Protein AF-A0AAW0JEK9-F1 (afdb_monomer)

Foldseek 3Di:
DDDLDPQNQAPDDPDDDAAWDAFPPPRDTDGPRDDDDPPGRHDPVVCVVVVVDDDDDSVCVVDPDDPDPDDPPPPDDDPPPDDD

Nearest PDB structures (foldseek):
  6zn5-assembly1_c  TM=8.923E-01  e=4.834E-09  Homo sapiens
  5lks-assembly1_Sa  TM=8.258E-01  e=1.440E-09  Homo sapiens
  8t4s-assembly1_a  TM=9.053E-01  e=1.742E-08  Homo sapiens
  9axv-assembly1_Ag  TM=9.003E-01  e=8.162E-07  Schizosaccharomyces pombe
  6zu5-assembly1_SAA  TM=8.514E-01  e=3.912E-06  Paranosema locustae

Solvent-accessible surface area (backbone atoms only — not comparable to full-atom values): 6042 Å² total; per-residue (Å²): 137,87,79,91,47,97,56,76,86,46,71,83,70,100,66,94,78,70,72,68,41,57,15,76,88,74,59,48,82,32,66,66,68,74,82,89,65,89,89,63,54,65,42,73,69,57,30,45,73,73,61,78,46,78,93,65,55,86,70,64,61,71,61,81,74,76,80,76,86,62,82,62,90,83,65,76,77,78,78,77,80,76,82,129

Organism: Myodes glareolus (NCBI:txid447135)

Radius of gyration: 17.04 Å; Cα contacts (8 Å, |Δi|>4): 46; chains: 1; bounding box: 47×42×35 Å

Structure (mmCIF, N/CA/C/O backbone):
data_AF-A0AAW0JEK9-F1
#
_entry.id   AF-A0AAW0JEK9-F1
#
loop_
_atom_site.group_PDB
_atom_site.id
_atom_site.type_symbol
_atom_site.label_atom_id
_atom_site.label_alt_id
_atom_site.label_comp_id
_atom_site.label_asym_id
_atom_site.label_entity_id
_atom_site.label_seq_id
_atom_site.pdbx_PDB_ins_code
_atom_site.Cartn_x
_atom_site.Cartn_y
_atom_site.Cartn_z
_atom_site.occupancy
_atom_site.B_iso_or_equiv
_atom_site.auth_seq_id
_atom_site.auth_comp_id
_atom_site.auth_asym_id
_atom_site.auth_atom_id
_atom_site.pdbx_PDB_model_num
ATOM 1 N N . MET A 1 1 ? -6.943 -2.940 20.965 1.00 73.44 1 MET A N 1
ATOM 2 C CA . MET A 1 1 ? -6.396 -3.133 19.596 1.00 73.44 1 MET A CA 1
ATOM 3 C C . MET A 1 1 ? -6.584 -1.875 18.757 1.00 73.44 1 MET A C 1
ATOM 5 O O . MET A 1 1 ? -7.708 -1.404 18.629 1.00 73.44 1 MET A O 1
ATOM 9 N N . THR A 1 2 ? -5.517 -1.301 18.192 1.00 88.12 2 THR A N 1
ATOM 10 C CA . THR A 1 2 ? -5.605 -0.029 17.449 1.00 88.12 2 THR A CA 1
ATOM 11 C C . THR A 1 2 ? -5.859 -0.250 15.953 1.00 88.12 2 THR A C 1
ATOM 13 O O . THR A 1 2 ? -5.187 -1.028 15.275 1.00 88.12 2 THR A O 1
ATOM 16 N N . LYS A 1 3 ? -6.846 0.457 15.388 1.00 88.69 3 LYS A N 1
ATOM 17 C CA . LYS A 1 3 ? -7.187 0.370 13.960 1.00 88.69 3 LYS A CA 1
ATOM 18 C C . LYS A 1 3 ? -6.421 1.416 13.147 1.00 88.69 3 LYS A C 1
ATOM 20 O O . LYS A 1 3 ? -6.756 2.596 13.152 1.00 88.69 3 LYS A O 1
ATOM 25 N N . LYS A 1 4 ? -5.431 0.977 12.359 1.00 89.88 4 LYS A N 1
ATOM 26 C CA . LYS A 1 4 ? -4.551 1.874 11.577 1.00 89.88 4 LYS A CA 1
ATOM 27 C C . LYS A 1 4 ? -5.261 2.667 10.466 1.00 89.88 4 LYS A C 1
ATOM 29 O O . LYS A 1 4 ? -4.843 3.779 10.151 1.00 89.88 4 LYS A O 1
ATOM 34 N N . ARG A 1 5 ? -6.285 2.104 9.807 1.00 88.56 5 ARG A N 1
ATOM 35 C CA . ARG A 1 5 ? -7.022 2.762 8.703 1.00 88.56 5 ARG A CA 1
ATOM 36 C C . ARG A 1 5 ? -8.519 2.490 8.799 1.00 88.56 5 ARG A C 1
ATOM 38 O O . ARG A 1 5 ? -8.917 1.339 8.949 1.00 88.56 5 ARG A O 1
ATOM 45 N N . ARG A 1 6 ? -9.356 3.514 8.579 1.00 90.25 6 ARG A N 1
ATOM 46 C CA . ARG A 1 6 ? -10.832 3.386 8.576 1.00 90.25 6 ARG A CA 1
ATOM 47 C C . ARG A 1 6 ? -11.333 2.302 7.606 1.00 90.25 6 ARG A C 1
ATOM 49 O O . ARG A 1 6 ? -12.248 1.563 7.943 1.00 90.25 6 ARG A O 1
ATOM 56 N N . ASN A 1 7 ? -10.705 2.188 6.433 1.00 85.69 7 ASN A N 1
ATOM 57 C CA . ASN A 1 7 ? -11.093 1.272 5.353 1.00 85.69 7 ASN A CA 1
ATOM 58 C C . ASN A 1 7 ? -10.386 -0.098 5.373 1.00 85.69 7 ASN A C 1
ATOM 60 O O . ASN A 1 7 ? -10.446 -0.812 4.373 1.00 85.69 7 ASN A O 1
ATOM 64 N N . ASN A 1 8 ? -9.644 -0.437 6.433 1.00 86.38 8 ASN A N 1
ATOM 65 C CA . ASN A 1 8 ? -8.861 -1.682 6.533 1.00 86.38 8 ASN A CA 1
ATOM 66 C C . ASN A 1 8 ? -7.881 -1.908 5.358 1.00 86.38 8 ASN A C 1
ATOM 68 O O . ASN A 1 8 ? -7.523 -3.037 5.047 1.00 86.38 8 ASN A O 1
ATOM 72 N N . GLY A 1 9 ? -7.476 -0.845 4.649 1.00 84.81 9 GLY A N 1
ATOM 73 C CA . GLY A 1 9 ? -6.603 -0.957 3.475 1.00 84.81 9 GLY A CA 1
ATOM 74 C C . GLY A 1 9 ? -7.279 -1.465 2.194 1.00 84.81 9 GLY A C 1
ATOM 75 O O . GLY A 1 9 ? -6.588 -1.678 1.204 1.00 84.81 9 GLY A O 1
ATOM 76 N N . ARG A 1 10 ? -8.612 -1.614 2.161 1.00 84.94 10 ARG A N 1
ATOM 77 C CA . ARG A 1 10 ? -9.367 -2.045 0.970 1.00 84.94 10 ARG A CA 1
ATOM 78 C C . ARG A 1 10 ? -10.405 -1.018 0.513 1.00 84.94 10 ARG A C 1
ATOM 80 O O . ARG A 1 10 ? -10.733 -0.060 1.211 1.00 84.94 10 ARG A O 1
ATOM 87 N N . ALA A 1 11 ? -10.929 -1.237 -0.693 1.00 84.38 11 ALA A N 1
ATOM 88 C CA . ALA A 1 11 ? -12.037 -0.472 -1.272 1.00 84.38 11 ALA A CA 1
ATOM 89 C C . ALA A 1 11 ? -13.418 -1.139 -1.085 1.00 84.38 11 ALA A C 1
ATOM 91 O O . ALA A 1 11 ? -14.422 -0.592 -1.535 1.00 84.38 11 ALA A O 1
ATOM 92 N N . LYS A 1 12 ? -13.476 -2.306 -0.434 1.00 84.31 12 LYS A N 1
ATOM 93 C CA . LYS A 1 12 ? -14.701 -3.085 -0.214 1.00 84.31 12 LYS A CA 1
ATOM 94 C C . LYS A 1 12 ? -15.661 -2.339 0.728 1.00 84.31 12 LYS A C 1
ATOM 96 O O . LYS A 1 12 ? -15.269 -1.975 1.833 1.00 84.31 12 LYS A O 1
ATOM 101 N N . LYS A 1 13 ? -16.898 -2.125 0.276 1.00 85.69 13 LYS A N 1
ATOM 102 C CA . LYS A 1 13 ? -18.039 -1.573 1.026 1.00 85.69 13 LYS A CA 1
ATOM 103 C C . LYS A 1 13 ? -19.299 -2.348 0.619 1.00 85.69 13 LYS A C 1
ATOM 105 O O . LYS A 1 13 ? -19.388 -2.696 -0.559 1.00 85.69 13 LYS A O 1
ATOM 110 N N . GLY A 1 14 ? -20.198 -2.633 1.567 1.00 87.31 14 GLY A N 1
ATOM 111 C CA . GLY A 1 14 ? -21.511 -3.254 1.315 1.00 87.31 14 GLY A CA 1
ATOM 112 C C . GLY A 1 14 ? -21.482 -4.649 0.677 1.00 87.31 14 GLY A C 1
ATOM 113 O O . GLY A 1 14 ? -22.411 -5.009 -0.028 1.00 87.31 14 GLY A O 1
ATOM 114 N N . ARG A 1 15 ? -20.390 -5.411 0.828 1.00 84.19 15 ARG A N 1
ATOM 115 C CA . ARG A 1 15 ? -20.222 -6.736 0.200 1.00 84.19 15 ARG A CA 1
ATOM 116 C C . ARG A 1 15 ? -19.579 -7.720 1.168 1.00 84.19 15 ARG A C 1
ATOM 118 O O . ARG A 1 15 ? -18.700 -7.312 1.925 1.0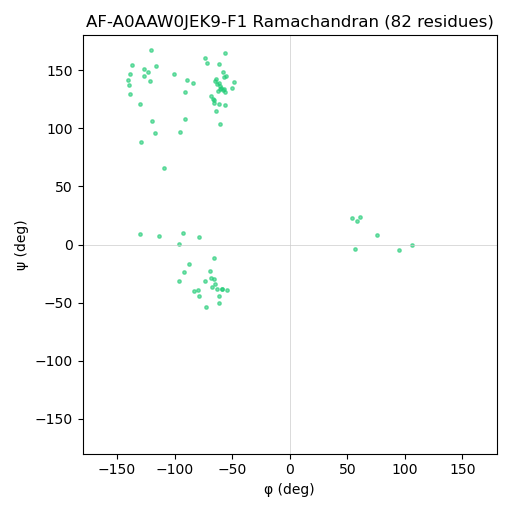0 84.19 15 ARG A O 1
ATOM 125 N N . GLY A 1 16 ? -19.944 -9.001 1.083 1.00 86.06 16 GLY A N 1
ATOM 126 C CA . GLY A 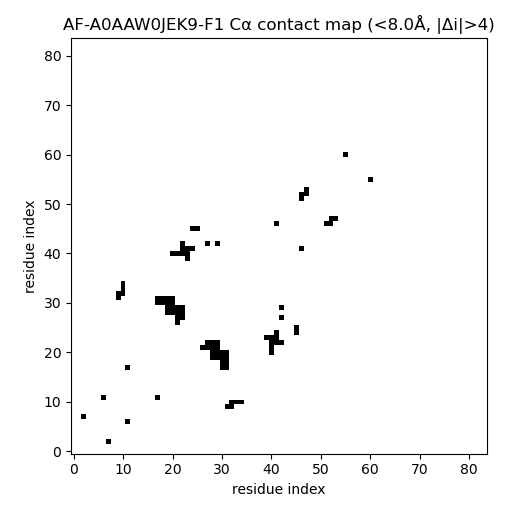1 16 ? -19.387 -10.092 1.897 1.00 86.06 16 GLY A CA 1
ATOM 127 C C . GLY A 1 16 ? -18.074 -10.668 1.358 1.00 86.06 16 GLY A C 1
ATOM 128 O O . GLY A 1 16 ? -17.121 -10.834 2.113 1.00 86.06 16 GLY A O 1
ATOM 129 N N . HIS A 1 17 ? -17.937 -10.836 0.042 1.00 86.06 17 HIS A N 1
ATOM 130 C CA . HIS A 1 17 ? -16.729 -11.368 -0.604 1.00 86.06 17 HIS A CA 1
ATOM 131 C C . HIS A 1 17 ? -16.373 -10.561 -1.864 1.00 86.06 17 HIS A C 1
ATOM 133 O O . HIS A 1 17 ? -17.216 -9.880 -2.442 1.00 86.06 17 HIS A O 1
ATOM 139 N N . VAL A 1 18 ? -15.095 -10.565 -2.248 1.00 84.19 18 VAL A N 1
ATOM 140 C CA . VAL A 1 18 ? -14.624 -9.996 -3.519 1.00 84.19 18 VAL A CA 1
ATOM 141 C C . VAL A 1 18 ? -13.585 -10.955 -4.074 1.00 84.19 18 VAL A C 1
ATOM 143 O O . VAL A 1 18 ? -12.657 -11.297 -3.342 1.00 84.19 18 VAL A O 1
ATOM 146 N N . GLN A 1 19 ? -13.726 -11.336 -5.346 1.00 83.00 19 GLN A N 1
ATOM 147 C CA . GLN A 1 19 ? -12.808 -12.257 -6.015 1.00 83.00 19 GLN A CA 1
ATOM 148 C C . GLN A 1 19 ? -11.335 -11.830 -5.838 1.00 83.00 19 GLN A C 1
ATOM 150 O O . GLN A 1 19 ? -11.013 -10.635 -5.974 1.00 83.00 19 GLN A O 1
ATOM 155 N N . PRO A 1 20 ? -10.441 -12.778 -5.506 1.00 86.94 20 PRO A N 1
ATOM 156 C CA . PRO A 1 20 ? -9.013 -12.521 -5.431 1.00 86.94 20 PRO A CA 1
ATOM 157 C C . PRO A 1 20 ? -8.410 -12.341 -6.830 1.00 86.94 20 PRO A C 1
ATOM 159 O O . PRO A 1 20 ? -8.935 -12.806 -7.835 1.00 86.94 20 PRO A O 1
ATOM 162 N N . ILE A 1 21 ? -7.286 -11.638 -6.880 1.00 85.81 21 ILE A N 1
ATOM 163 C CA . ILE A 1 21 ? -6.479 -11.360 -8.065 1.00 85.81 21 ILE A CA 1
ATOM 164 C C . ILE A 1 21 ? -5.051 -11.806 -7.751 1.00 85.81 21 ILE A C 1
ATOM 166 O O . ILE A 1 21 ? -4.588 -11.668 -6.619 1.00 85.81 21 ILE A O 1
ATOM 170 N N . ARG A 1 22 ? -4.329 -12.323 -8.742 1.00 86.94 22 ARG A N 1
ATOM 171 C CA . ARG A 1 22 ? -2.908 -12.660 -8.590 1.00 86.94 22 ARG A CA 1
ATOM 172 C C . ARG A 1 22 ? -2.022 -11.432 -8.810 1.00 86.94 22 ARG A C 1
ATOM 174 O O . ARG A 1 22 ? -2.278 -10.624 -9.705 1.00 86.94 22 ARG A O 1
ATOM 181 N N . CYS A 1 23 ? -0.991 -11.284 -7.979 1.00 86.25 23 CYS A N 1
ATOM 182 C CA . CYS A 1 23 ? 0.063 -10.292 -8.188 1.00 86.25 23 CYS A CA 1
ATOM 183 C C . CYS A 1 23 ? 0.825 -10.591 -9.488 1.00 86.25 23 CYS A C 1
ATOM 185 O O . CYS A 1 23 ? 1.176 -11.742 -9.722 1.00 86.25 23 CYS A O 1
ATOM 187 N N . THR A 1 24 ? 1.148 -9.576 -10.288 1.00 85.69 24 THR A N 1
ATOM 188 C CA . THR A 1 24 ? 1.909 -9.754 -11.539 1.00 85.69 24 THR A CA 1
ATOM 189 C C . THR A 1 24 ? 3.357 -10.181 -11.310 1.00 85.69 24 THR A C 1
ATOM 191 O O . THR A 1 24 ? 3.917 -10.868 -12.147 1.00 85.69 24 THR A O 1
ATOM 194 N N . ASN A 1 25 ? 3.962 -9.798 -10.180 1.00 85.50 25 ASN A N 1
ATOM 195 C CA . ASN A 1 25 ? 5.396 -10.019 -9.948 1.00 85.50 25 ASN A CA 1
ATOM 196 C C . ASN A 1 25 ? 5.702 -11.277 -9.137 1.00 85.50 25 ASN A C 1
ATOM 198 O O . ASN A 1 25 ? 6.770 -11.849 -9.279 1.00 85.50 25 ASN A O 1
ATOM 202 N N . CYS A 1 26 ? 4.807 -11.669 -8.231 1.00 88.69 26 CYS A N 1
ATOM 203 C CA . CYS A 1 26 ? 5.055 -12.782 -7.310 1.00 88.69 26 CYS A CA 1
ATOM 204 C C . CYS A 1 26 ? 3.914 -13.799 -7.270 1.00 88.69 26 CYS A C 1
ATOM 206 O O . CYS A 1 26 ? 3.873 -14.621 -6.361 1.00 88.69 26 CYS A O 1
ATOM 208 N N . ALA A 1 27 ? 2.937 -13.689 -8.179 1.00 85.56 27 ALA A N 1
ATOM 209 C CA . ALA A 1 27 ? 1.754 -14.551 -8.299 1.00 85.56 27 ALA A CA 1
ATOM 210 C C . 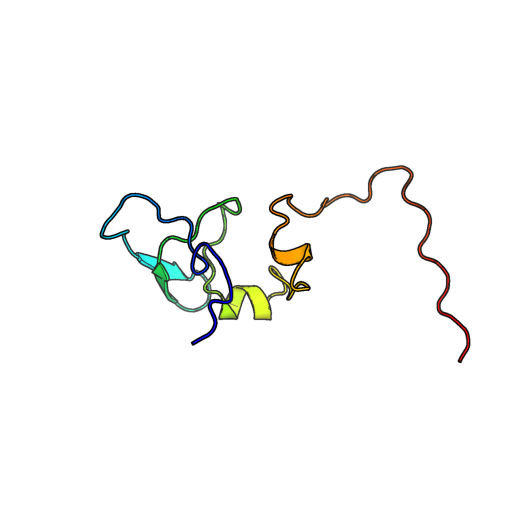ALA A 1 27 ? 0.848 -14.670 -7.051 1.00 85.56 27 ALA A C 1
ATOM 212 O O . ALA A 1 27 ? -0.225 -15.268 -7.127 1.00 85.56 27 ALA A O 1
ATOM 213 N N . ARG A 1 28 ? 1.209 -14.054 -5.916 1.00 87.31 28 ARG A N 1
ATOM 214 C CA . ARG A 1 28 ? 0.471 -14.142 -4.650 1.00 87.31 28 ARG A CA 1
ATOM 215 C C . ARG A 1 28 ? -0.986 -13.702 -4.817 1.00 87.31 28 ARG A C 1
ATOM 217 O O . ARG A 1 28 ? -1.255 -12.619 -5.347 1.00 87.31 28 ARG A O 1
ATOM 224 N N . CYS A 1 29 ? -1.907 -14.520 -4.306 1.00 86.12 29 CYS A N 1
ATOM 225 C CA . CYS A 1 29 ? -3.329 -14.203 -4.227 1.00 86.12 29 CYS A CA 1
ATOM 226 C C . CYS A 1 29 ? -3.542 -13.009 -3.296 1.00 86.12 29 CYS A C 1
ATOM 228 O O . CYS A 1 29 ? -3.285 -13.066 -2.094 1.00 86.12 29 CYS A O 1
ATOM 230 N N . VAL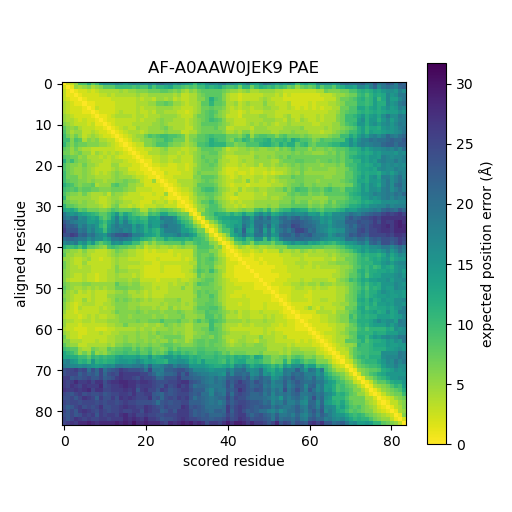 A 1 30 ? -4.021 -11.910 -3.864 1.00 83.50 30 VAL A N 1
ATOM 231 C CA . VAL A 1 30 ? -4.404 -10.713 -3.132 1.00 83.50 30 VAL A CA 1
ATOM 232 C C . VAL A 1 30 ? -5.853 -10.377 -3.425 1.00 83.50 30 VAL A C 1
ATOM 234 O O . VAL A 1 30 ? -6.357 -10.606 -4.517 1.00 83.50 30 VAL A O 1
ATOM 237 N N . PRO A 1 31 ? -6.573 -9.798 -2.471 1.00 82.56 31 PRO A N 1
ATOM 238 C CA . PRO A 1 31 ? -7.886 -9.263 -2.780 1.00 82.56 31 PRO A CA 1
ATOM 239 C C . PRO A 1 31 ? -7.852 -8.155 -3.822 1.00 82.56 31 PRO A C 1
ATOM 241 O O . PRO A 1 31 ? -6.882 -7.408 -3.902 1.00 82.56 31 PRO A O 1
ATOM 244 N N . LYS A 1 32 ? -8.957 -7.949 -4.539 1.00 74.12 32 LYS A N 1
ATOM 245 C CA . LYS A 1 32 ? -9.105 -6.795 -5.432 1.00 74.12 32 LYS A CA 1
ATOM 246 C C . LYS A 1 32 ? -8.991 -5.476 -4.650 1.00 74.12 32 LYS A C 1
ATOM 248 O O . LYS A 1 32 ? -9.918 -5.057 -3.951 1.00 74.12 32 LYS A O 1
ATOM 253 N N . VAL A 1 33 ? -7.839 -4.814 -4.770 1.00 64.31 33 VAL A N 1
ATOM 254 C CA . VAL A 1 33 ? -7.533 -3.506 -4.167 1.00 64.31 33 VAL A CA 1
ATOM 255 C C . VAL A 1 33 ? -7.467 -2.455 -5.271 1.00 64.31 33 VAL A C 1
ATOM 257 O O . VAL A 1 33 ? -6.400 -1.934 -5.557 1.00 64.31 33 VAL A O 1
ATOM 260 N N . ILE A 1 34 ? -8.571 -2.141 -5.952 1.00 54.91 34 ILE A N 1
ATOM 261 C CA . ILE A 1 34 ? -8.501 -1.108 -6.999 1.00 54.91 34 ILE A CA 1
ATOM 262 C C . ILE A 1 34 ? -9.381 0.080 -6.642 1.00 54.91 34 ILE A C 1
ATOM 264 O O . ILE A 1 34 ? -10.579 0.119 -6.898 1.00 54.91 34 ILE A O 1
ATOM 268 N N . LYS A 1 35 ? -8.722 1.080 -6.055 1.00 53.56 35 LYS A N 1
ATOM 269 C CA . LYS A 1 35 ? -9.021 2.490 -6.288 1.00 53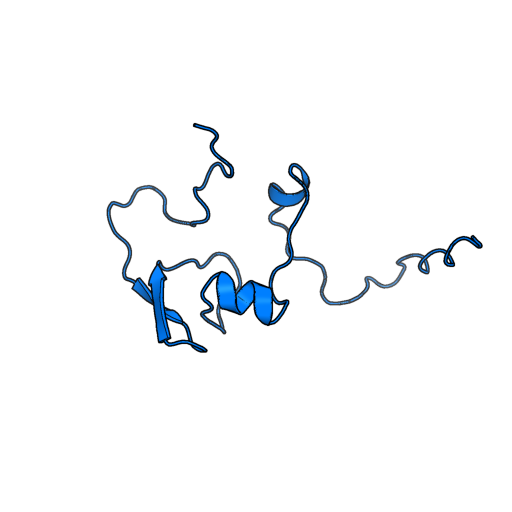.56 35 LYS A CA 1
ATOM 270 C C . LYS A 1 35 ? -7.745 3.118 -6.866 1.00 53.56 35 LYS A C 1
ATOM 272 O O . LYS A 1 35 ? -6.796 3.334 -6.123 1.00 53.56 35 LYS A O 1
ATOM 277 N N . LYS A 1 36 ? -7.776 3.400 -8.178 1.00 50.38 36 LYS A N 1
ATOM 278 C CA . LYS A 1 36 ? -6.918 4.330 -8.953 1.00 50.38 36 LYS A CA 1
ATOM 279 C C . LYS A 1 36 ? -5.653 3.856 -9.711 1.00 50.38 36 LYS A C 1
ATOM 281 O O . LYS A 1 36 ? -5.150 4.665 -10.476 1.00 50.38 36 LYS A O 1
ATOM 286 N N . PHE A 1 37 ? -5.178 2.605 -9.657 1.00 48.00 37 PHE A N 1
ATOM 287 C CA . PHE A 1 37 ? -4.016 2.177 -10.481 1.00 48.00 37 PHE A CA 1
ATOM 288 C C . PHE A 1 37 ? -4.319 0.885 -11.252 1.00 48.00 37 PHE A C 1
ATOM 290 O O . PHE A 1 37 ? -4.151 -0.215 -10.743 1.00 48.00 37 PHE A O 1
ATOM 297 N N . VAL A 1 38 ? -4.877 1.034 -12.456 1.00 49.91 38 VAL A N 1
ATOM 298 C CA . VAL A 1 38 ? -5.628 -0.024 -13.161 1.00 49.91 38 VAL A CA 1
ATOM 299 C C . VAL A 1 38 ? -4.755 -0.950 -14.027 1.00 49.91 38 VAL A C 1
ATOM 301 O O . VAL A 1 38 ? -5.196 -2.054 -14.330 1.00 49.91 38 VAL A O 1
ATOM 304 N N . LYS A 1 39 ? -3.509 -0.594 -14.375 1.00 56.94 39 LYS A N 1
ATOM 305 C CA . LYS A 1 39 ? -2.703 -1.420 -15.305 1.00 56.94 39 LYS A CA 1
ATOM 306 C C . LYS A 1 39 ? -1.801 -2.484 -14.658 1.00 56.94 39 LYS A C 1
ATOM 308 O O . LYS A 1 39 ? -1.527 -3.482 -15.308 1.00 56.94 39 LYS A O 1
ATOM 313 N N . LEU A 1 40 ? -1.393 -2.344 -13.391 1.00 64.44 40 LEU A N 1
ATOM 314 C CA . LEU A 1 40 ? -0.465 -3.282 -12.730 1.00 64.44 40 LEU A CA 1
ATOM 315 C C . LEU A 1 40 ? -1.013 -3.739 -11.374 1.00 64.44 40 LEU A C 1
ATOM 317 O O . LEU A 1 40 ? -1.291 -2.924 -10.492 1.00 64.44 40 LEU A O 1
ATOM 321 N N . ARG A 1 41 ? -1.203 -5.054 -11.213 1.00 78.62 41 ARG A N 1
ATOM 322 C CA . ARG A 1 41 ? -1.778 -5.659 -10.001 1.00 78.62 41 ARG A CA 1
ATOM 323 C C . ARG A 1 41 ? -0.644 -6.109 -9.086 1.00 78.62 41 ARG A C 1
ATOM 325 O O . ARG A 1 41 ? -0.105 -7.194 -9.257 1.00 78.62 41 ARG A O 1
ATOM 332 N N . TYR A 1 42 ? -0.300 -5.281 -8.105 1.00 82.94 42 TYR A N 1
ATOM 333 C CA . TYR A 1 42 ? 0.729 -5.595 -7.112 1.00 82.94 42 TYR A CA 1
ATOM 334 C C . TYR A 1 42 ? 0.132 -6.062 -5.783 1.00 82.94 42 TYR A C 1
ATOM 336 O O . TYR A 1 42 ? -0.897 -5.553 -5.332 1.00 82.94 42 TYR A O 1
ATOM 344 N N . CYS A 1 43 ? 0.823 -6.974 -5.097 1.00 86.62 43 CYS A N 1
ATOM 345 C CA . CYS A 1 43 ? 0.660 -7.125 -3.655 1.00 86.62 43 CYS A CA 1
ATOM 346 C C . CYS A 1 43 ? 1.344 -5.956 -2.921 1.00 86.62 43 CYS A C 1
ATOM 348 O O . CYS A 1 43 ? 2.207 -5.276 -3.479 1.00 86.62 43 CYS A O 1
ATOM 350 N N . VAL A 1 44 ? 0.968 -5.711 -1.660 1.00 84.38 44 VAL A N 1
ATOM 351 C CA . VAL A 1 44 ? 1.496 -4.571 -0.883 1.00 84.38 44 VAL A CA 1
ATOM 352 C C . VAL A 1 44 ? 3.021 -4.638 -0.754 1.00 84.38 44 VAL A C 1
ATOM 354 O O . VAL A 1 44 ? 3.681 -3.613 -0.889 1.00 84.38 44 VAL A O 1
ATOM 357 N N . SER A 1 45 ? 3.580 -5.837 -0.571 1.00 86.75 45 SER A N 1
ATOM 358 C CA . SER A 1 45 ? 5.027 -6.054 -0.477 1.00 86.75 45 SER A CA 1
ATOM 359 C C . SER A 1 45 ? 5.752 -5.645 -1.762 1.00 86.75 45 SER A C 1
ATOM 361 O O . SER A 1 45 ? 6.673 -4.834 -1.708 1.00 86.75 45 SER A O 1
ATOM 363 N N . CYS A 1 46 ? 5.291 -6.117 -2.926 1.00 87.69 46 CYS A N 1
ATOM 364 C CA . CYS A 1 46 ? 5.887 -5.748 -4.212 1.00 87.69 46 CYS A CA 1
ATOM 365 C C . CYS A 1 46 ? 5.748 -4.251 -4.499 1.00 87.69 46 CYS A C 1
ATOM 367 O O . CYS A 1 46 ? 6.692 -3.650 -4.992 1.00 87.69 46 CYS A O 1
ATOM 369 N N . ALA A 1 47 ? 4.611 -3.638 -4.153 1.00 86.69 47 ALA A N 1
ATOM 370 C CA . ALA A 1 47 ? 4.382 -2.210 -4.373 1.00 86.69 47 ALA A CA 1
ATOM 371 C C . ALA A 1 47 ? 5.311 -1.306 -3.540 1.00 86.69 47 ALA A C 1
ATOM 373 O O . ALA A 1 47 ? 5.620 -0.191 -3.963 1.00 86.69 47 ALA A O 1
ATOM 374 N N . ILE A 1 48 ? 5.732 -1.764 -2.356 1.00 87.75 48 ILE A N 1
ATOM 375 C CA . ILE A 1 48 ? 6.707 -1.057 -1.514 1.00 87.75 48 ILE A CA 1
ATOM 376 C C . ILE A 1 48 ? 8.123 -1.285 -2.051 1.00 87.75 48 ILE A C 1
ATOM 378 O O . ILE A 1 48 ? 8.881 -0.326 -2.176 1.00 87.75 48 ILE A O 1
ATOM 382 N N . HIS A 1 49 ? 8.459 -2.525 -2.422 1.00 89.12 49 HIS A N 1
ATOM 383 C CA . HIS A 1 49 ? 9.784 -2.877 -2.937 1.00 89.12 49 HIS A CA 1
ATOM 384 C C . HIS A 1 49 ? 10.121 -2.135 -4.242 1.00 89.12 49 HIS A C 1
ATOM 386 O O . HIS A 1 49 ? 11.188 -1.541 -4.356 1.00 89.12 49 HIS A O 1
ATOM 392 N N . SER A 1 50 ? 9.177 -2.057 -5.187 1.00 86.56 50 SER A N 1
ATOM 393 C CA . SER A 1 50 ? 9.334 -1.296 -6.438 1.00 86.56 50 SER A CA 1
ATOM 394 C C . SER A 1 50 ? 9.120 0.215 -6.282 1.00 86.56 50 SER A C 1
ATOM 396 O O . SER A 1 50 ? 9.084 0.943 -7.272 1.00 86.56 50 SER A O 1
ATOM 398 N N . LYS A 1 51 ? 8.959 0.708 -5.044 1.00 85.81 51 LYS A N 1
ATOM 399 C CA . LYS A 1 51 ? 8.777 2.131 -4.702 1.00 85.81 51 LYS A CA 1
ATOM 400 C C . LYS A 1 51 ? 7.565 2.799 -5.373 1.00 85.81 51 LYS A C 1
ATOM 402 O O . LYS A 1 51 ? 7.484 4.029 -5.410 1.00 85.81 51 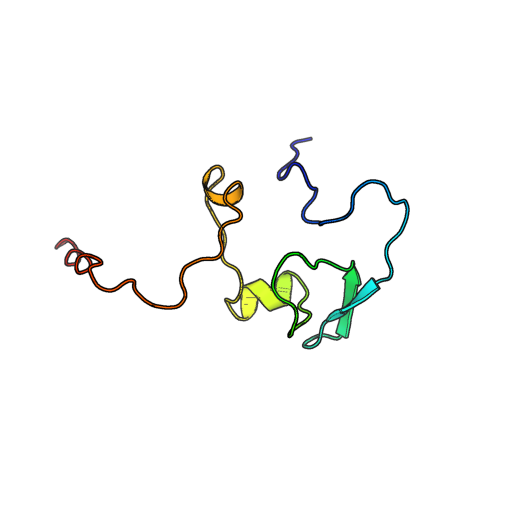LYS A O 1
ATOM 407 N N . VAL A 1 52 ? 6.588 2.012 -5.836 1.00 84.06 52 VAL A N 1
ATOM 408 C CA . VAL A 1 52 ? 5.313 2.499 -6.396 1.00 84.06 52 VAL A CA 1
ATOM 409 C C . VAL A 1 52 ? 4.461 3.166 -5.313 1.00 84.06 52 VAL A C 1
ATOM 411 O O . VAL A 1 52 ? 3.794 4.169 -5.566 1.00 84.06 52 VAL A O 1
ATOM 414 N N . VAL A 1 53 ? 4.495 2.640 -4.084 1.00 86.06 53 VAL A N 1
ATOM 415 C CA . VAL A 1 53 ? 3.824 3.222 -2.913 1.00 86.06 53 VAL A CA 1
ATOM 416 C C . VAL A 1 53 ? 4.851 3.517 -1.825 1.00 86.06 53 VAL A C 1
ATOM 418 O O . VAL A 1 53 ? 5.756 2.726 -1.579 1.00 86.06 53 VAL A O 1
ATOM 421 N N . ARG A 1 54 ? 4.685 4.647 -1.129 1.00 86.50 54 ARG A N 1
ATOM 422 C CA . ARG A 1 54 ? 5.550 5.074 -0.018 1.00 86.50 54 ARG A CA 1
ATOM 423 C C . ARG A 1 54 ? 4.782 5.127 1.303 1.00 86.50 54 ARG A C 1
ATOM 425 O O . ARG A 1 54 ? 3.560 5.326 1.316 1.00 86.50 54 ARG A O 1
ATOM 432 N N . ASN A 1 55 ? 5.493 4.961 2.421 1.00 87.00 55 ASN A N 1
ATOM 433 C CA . ASN A 1 55 ? 4.925 5.220 3.744 1.00 87.00 55 ASN A CA 1
ATOM 434 C C . ASN A 1 55 ? 4.602 6.719 3.878 1.00 87.00 55 ASN A C 1
ATOM 436 O O . ASN A 1 55 ? 5.339 7.567 3.390 1.00 87.00 55 ASN A O 1
ATOM 440 N N . ARG A 1 56 ? 3.475 7.031 4.517 1.00 90.06 56 ARG A N 1
ATOM 441 C CA . ARG A 1 56 ? 2.975 8.396 4.737 1.00 90.06 56 ARG A CA 1
ATOM 442 C C . ARG A 1 56 ? 2.696 8.603 6.222 1.00 90.06 56 ARG A C 1
ATOM 444 O O . ARG A 1 56 ? 2.323 7.628 6.897 1.00 90.06 56 ARG A O 1
ATOM 451 N N . SER A 1 57 ? 2.820 9.848 6.691 1.00 91.44 57 SER A N 1
ATOM 452 C CA . SER A 1 57 ? 2.440 10.268 8.049 1.00 91.44 57 SER A CA 1
ATOM 453 C C . SER A 1 57 ? 0.972 9.946 8.350 1.00 91.44 57 SER A C 1
ATOM 455 O O . SER A 1 57 ? 0.191 9.606 7.452 1.00 91.44 57 SER A O 1
ATOM 457 N N . ARG A 1 58 ? 0.579 9.975 9.628 1.00 88.75 58 ARG A N 1
ATOM 458 C CA . ARG A 1 58 ? -0.779 9.592 10.050 1.00 88.75 58 ARG A CA 1
ATOM 459 C C . ARG A 1 58 ? -1.838 10.466 9.369 1.00 88.75 58 ARG A C 1
ATOM 461 O O . ARG A 1 58 ? -2.865 9.942 8.935 1.00 88.75 58 ARG A O 1
ATOM 468 N N . GLU A 1 59 ? -1.543 11.746 9.219 1.00 89.19 59 GLU A N 1
ATOM 469 C CA . GLU A 1 59 ? -2.373 12.790 8.630 1.00 89.19 59 GLU A CA 1
ATOM 470 C C . GLU A 1 59 ? -2.426 12.600 7.112 1.00 89.19 59 GLU A C 1
ATOM 472 O O . GLU A 1 59 ? -3.502 12.355 6.562 1.00 89.19 59 GLU A O 1
ATOM 477 N N . ALA A 1 60 ? -1.261 12.519 6.457 1.00 87.31 60 ALA A N 1
ATOM 478 C CA . ALA A 1 60 ? -1.147 12.382 5.003 1.00 87.31 60 ALA A CA 1
ATOM 479 C C . ALA A 1 60 ? -1.694 11.050 4.451 1.00 87.31 60 ALA A C 1
ATOM 481 O O . ALA A 1 60 ? -1.857 10.866 3.243 1.00 87.31 60 ALA A O 1
ATOM 482 N N . ARG A 1 61 ? -1.987 10.060 5.311 1.00 87.94 61 ARG A N 1
ATOM 483 C CA . ARG A 1 61 ? -2.701 8.826 4.923 1.00 87.94 61 ARG A CA 1
ATOM 484 C C . ARG A 1 61 ? -4.169 9.067 4.579 1.00 87.94 61 ARG A C 1
ATOM 486 O O . ARG A 1 61 ? -4.749 8.191 3.922 1.00 87.94 61 ARG A O 1
ATOM 493 N N . LYS A 1 62 ? -4.771 10.159 5.069 1.00 87.56 62 LYS A N 1
ATOM 494 C CA . LYS A 1 62 ? -6.164 10.538 4.785 1.00 87.56 62 LYS A CA 1
ATOM 495 C C . LYS A 1 62 ? -6.307 11.077 3.363 1.00 87.56 62 LYS A C 1
ATOM 497 O O . LYS A 1 62 ? -7.324 10.789 2.730 1.00 87.56 62 LYS A O 1
ATOM 502 N N . ASP A 1 63 ? -5.263 11.718 2.845 1.00 87.06 63 ASP A N 1
ATOM 503 C CA . ASP A 1 63 ? -5.237 12.268 1.493 1.00 87.06 63 ASP A CA 1
ATOM 504 C C . ASP A 1 63 ? -5.312 11.153 0.445 1.00 87.06 63 ASP A C 1
ATOM 506 O O . ASP A 1 63 ? -4.550 10.176 0.442 1.00 87.06 63 ASP A O 1
ATOM 510 N N . ARG A 1 64 ? -6.301 11.266 -0.442 1.00 85.38 64 ARG A N 1
ATOM 511 C CA . ARG A 1 64 ? -6.563 10.321 -1.547 1.00 85.38 64 ARG A CA 1
ATOM 512 C C . ARG A 1 64 ? -6.330 10.950 -2.918 1.00 85.38 64 ARG A C 1
ATOM 514 O O . ARG A 1 64 ? -6.683 10.344 -3.941 1.00 85.38 64 ARG A O 1
ATOM 521 N N . THR A 1 65 ? -5.798 12.165 -2.929 1.00 83.38 65 THR A N 1
ATOM 522 C CA . THR A 1 65 ? -5.318 12.847 -4.120 1.00 83.38 65 THR A CA 1
ATOM 523 C C . THR A 1 65 ? -4.070 12.107 -4.613 1.00 83.38 65 THR A C 1
AT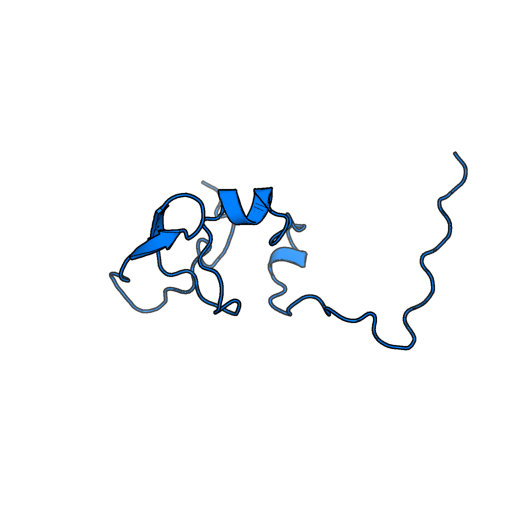OM 525 O O . THR A 1 65 ? -3.199 11.756 -3.810 1.00 83.38 65 THR A O 1
ATOM 528 N N . PRO A 1 66 ? -4.015 11.721 -5.898 1.00 79.94 66 PRO A N 1
ATOM 529 C CA . PRO A 1 66 ? -2.799 11.148 -6.453 1.00 79.94 66 PRO A CA 1
ATOM 530 C C . PRO A 1 66 ? -1.693 12.214 -6.428 1.00 79.94 66 PRO A C 1
ATOM 532 O O . PRO A 1 66 ? -1.991 13.386 -6.663 1.00 79.94 66 PRO A O 1
ATOM 535 N N . PRO A 1 67 ? -0.434 11.838 -6.145 1.00 77.12 67 PRO A N 1
ATOM 536 C CA . PRO A 1 67 ? 0.665 12.782 -6.258 1.00 77.12 67 PRO A CA 1
ATOM 537 C C . PRO A 1 67 ? 0.774 13.260 -7.716 1.00 77.12 67 PRO A C 1
ATOM 539 O O . PRO A 1 67 ? 0.628 12.436 -8.629 1.00 77.12 67 PRO A O 1
ATOM 542 N N . PRO A 1 68 ? 1.021 14.559 -7.954 1.00 77.56 68 PRO A N 1
ATOM 543 C CA . PRO A 1 68 ? 1.239 15.064 -9.301 1.00 77.56 68 PRO A CA 1
ATOM 544 C C . PRO A 1 68 ? 2.486 14.397 -9.896 1.00 77.56 68 PRO A C 1
ATOM 546 O O . PRO A 1 68 ? 3.520 14.277 -9.238 1.00 77.56 68 PRO A O 1
ATOM 549 N N . ARG A 1 69 ? 2.361 13.897 -11.130 1.00 70.50 69 ARG A N 1
ATOM 550 C CA . ARG A 1 69 ? 3.452 13.218 -11.852 1.00 70.50 69 ARG A CA 1
ATOM 551 C C . ARG A 1 69 ? 4.421 14.220 -12.471 1.00 70.50 69 ARG A C 1
ATOM 553 O O . ARG A 1 69 ? 5.626 14.005 -12.440 1.00 70.50 69 ARG A O 1
ATOM 560 N N . PHE A 1 70 ? 3.871 15.308 -12.999 1.00 75.69 70 PHE A N 1
ATOM 561 C CA . PHE A 1 70 ? 4.629 16.453 -13.475 1.00 75.69 70 PHE A CA 1
ATOM 562 C C . PHE A 1 70 ? 4.840 17.434 -12.329 1.00 75.69 70 PHE A C 1
ATOM 564 O O . PHE A 1 70 ? 3.940 17.640 -11.511 1.00 75.69 70 PHE A O 1
ATOM 571 N N . ARG A 1 71 ? 6.027 18.049 -12.270 1.00 67.62 71 ARG A N 1
ATOM 572 C CA . ARG A 1 71 ? 6.202 19.257 -11.460 1.00 67.62 71 ARG A CA 1
ATOM 573 C C . ARG A 1 71 ? 5.246 20.298 -12.053 1.00 67.62 71 ARG A C 1
ATOM 575 O O . ARG A 1 71 ? 5.362 20.553 -13.250 1.00 67.62 71 ARG A O 1
ATOM 582 N N . PRO A 1 72 ? 4.288 20.847 -11.289 1.00 67.69 72 PRO A N 1
ATOM 583 C CA . PRO A 1 72 ? 3.487 21.947 -11.802 1.00 67.69 72 PRO A CA 1
ATOM 584 C C . PRO A 1 72 ? 4.438 23.089 -12.178 1.00 67.69 72 PRO A C 1
ATOM 586 O O . PRO A 1 72 ? 5.366 23.394 -11.419 1.00 67.69 72 PRO A O 1
ATOM 589 N N . ALA A 1 73 ? 4.255 23.659 -13.371 1.00 58.25 73 ALA A N 1
ATOM 590 C CA . ALA A 1 73 ? 4.995 24.841 -13.794 1.00 58.25 73 ALA A CA 1
ATOM 591 C C . ALA A 1 73 ? 4.769 25.942 -12.740 1.00 58.25 73 ALA A C 1
ATOM 593 O O . ALA A 1 73 ? 3.624 26.257 -12.429 1.00 58.25 73 ALA A O 1
ATOM 594 N N . GLY A 1 74 ? 5.846 26.430 -12.114 1.00 63.97 74 GLY A N 1
ATOM 595 C CA . GLY A 1 74 ? 5.790 27.413 -11.019 1.00 63.97 74 GLY A CA 1
ATOM 596 C C . GLY A 1 74 ? 6.089 26.881 -9.609 1.00 63.97 74 GLY A C 1
ATOM 597 O O . GLY A 1 74 ? 6.097 27.657 -8.659 1.00 63.97 74 GLY A O 1
ATOM 598 N N . ALA A 1 75 ? 6.371 25.584 -9.427 1.00 66.12 75 ALA A N 1
ATOM 599 C CA . ALA A 1 75 ? 6.839 25.088 -8.130 1.00 66.12 75 ALA A CA 1
ATOM 600 C C . ALA A 1 75 ? 8.221 25.671 -7.785 1.00 66.12 75 ALA A C 1
ATOM 602 O O . ALA A 1 75 ? 9.183 25.439 -8.524 1.00 66.12 75 ALA A O 1
ATOM 603 N N . ALA A 1 76 ? 8.316 26.361 -6.642 1.00 69.38 76 ALA A N 1
ATOM 604 C CA . ALA A 1 76 ? 9.564 26.919 -6.130 1.00 69.38 76 ALA A CA 1
ATOM 605 C C . ALA A 1 76 ? 10.704 25.875 -6.160 1.00 69.38 76 ALA A C 1
ATOM 607 O O . ALA A 1 76 ? 10.466 24.684 -5.886 1.00 69.38 76 ALA A O 1
ATOM 608 N N . PRO A 1 77 ? 11.939 26.275 -6.521 1.00 71.88 77 PRO A N 1
ATOM 609 C CA . PRO A 1 77 ? 13.090 25.388 -6.447 1.00 71.88 77 PRO A CA 1
ATOM 610 C C . PRO A 1 77 ? 13.224 24.840 -5.024 1.00 71.88 77 PRO A C 1
ATOM 612 O O . PRO A 1 77 ? 12.875 25.500 -4.044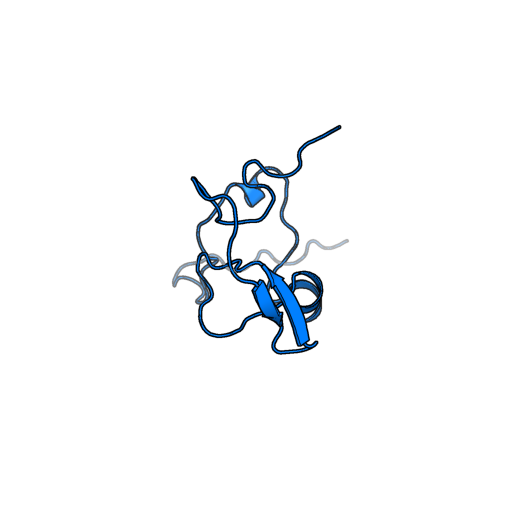 1.00 71.88 77 PRO A O 1
ATOM 615 N N . ARG A 1 78 ? 13.677 23.585 -4.907 1.00 69.75 78 ARG A N 1
ATOM 616 C CA . ARG A 1 78 ? 13.901 22.991 -3.585 1.00 69.75 78 ARG A CA 1
ATOM 617 C C . ARG A 1 78 ? 14.931 23.861 -2.858 1.00 69.75 78 ARG A C 1
ATOM 619 O O . ARG A 1 78 ? 15.930 24.202 -3.493 1.00 69.75 78 ARG A O 1
ATOM 626 N N . PRO A 1 79 ? 14.708 24.206 -1.578 1.00 75.06 79 PRO A N 1
ATOM 627 C CA . PRO A 1 79 ? 15.706 24.940 -0.820 1.00 75.06 79 PRO A CA 1
ATOM 628 C C . PRO A 1 79 ? 17.019 24.142 -0.810 1.00 75.06 79 PRO A C 1
ATOM 630 O O . PRO A 1 79 ? 16.965 22.902 -0.786 1.00 75.06 79 PRO A O 1
ATOM 633 N N . PRO A 1 80 ? 18.179 24.819 -0.865 1.00 79.12 80 PRO A N 1
ATOM 634 C CA . PRO A 1 80 ? 19.466 24.146 -0.786 1.00 79.12 80 PRO A CA 1
ATOM 635 C C . PRO A 1 80 ? 19.566 23.355 0.530 1.00 79.12 80 PRO A C 1
ATOM 637 O O . PRO A 1 80 ? 18.947 23.741 1.531 1.00 79.12 80 PRO A O 1
ATOM 640 N N . PRO A 1 81 ? 20.296 22.224 0.545 1.00 79.69 81 PRO A N 1
ATOM 641 C CA . PRO A 1 81 ? 20.546 21.498 1.783 1.00 79.69 81 PRO A CA 1
ATOM 642 C C . PRO A 1 81 ? 21.224 22.438 2.785 1.00 79.69 81 PRO A C 1
ATOM 644 O O . PRO A 1 81 ? 22.134 23.182 2.422 1.00 79.69 81 PRO A O 1
ATOM 647 N N . LYS A 1 82 ? 20.747 22.436 4.036 1.00 73.31 82 LYS A N 1
ATOM 648 C CA . LYS A 1 82 ? 21.367 23.222 5.107 1.00 73.31 82 LYS A CA 1
ATOM 649 C C . LYS A 1 82 ? 22.819 22.751 5.282 1.00 73.31 82 LYS A C 1
ATOM 651 O O . LYS A 1 82 ? 23.015 21.533 5.322 1.00 73.31 82 LYS A O 1
ATOM 656 N N . PRO A 1 83 ? 23.803 23.660 5.387 1.00 75.50 83 PRO A N 1
ATOM 657 C CA . PRO A 1 83 ? 25.131 23.275 5.842 1.00 75.50 83 PRO A CA 1
ATOM 658 C C . PRO A 1 83 ? 25.010 22.711 7.264 1.00 75.50 83 PRO A C 1
ATOM 660 O O . PRO A 1 83 ? 24.215 23.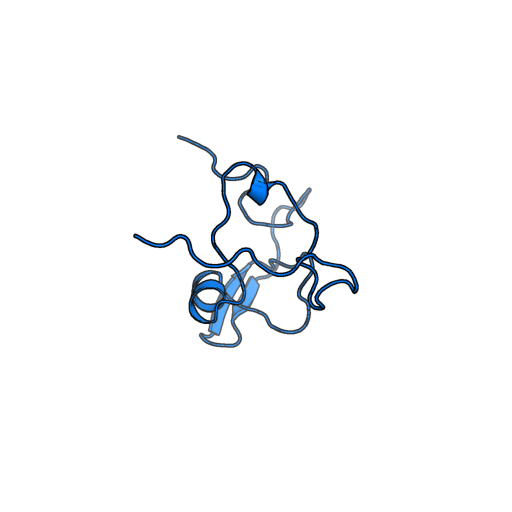212 8.063 1.00 75.50 83 PRO A O 1
ATOM 663 N N . THR A 1 84 ? 25.715 21.606 7.505 1.00 72.56 84 THR A N 1
ATOM 664 C CA . THR A 1 84 ? 25.873 20.961 8.818 1.00 72.56 84 THR A CA 1
ATOM 665 C C . THR A 1 84 ? 26.448 21.914 9.845 1.00 72.56 84 THR A C 1
ATOM 667 O O . THR A 1 84 ? 27.377 22.655 9.452 1.00 72.56 84 THR A O 1
#

Secondary structure (DSSP, 8-state):
---S-TTTTS---S-S---EEE-TTT--EEE---SS--S----HHHHHHTTSS----TTTTS--SPPPSSPPTTPPPPPPPPP-

InterPro domains:
  IPR000892 Small ribosomal subunit protein eS26 [PF01283] (35-73)
  IPR000892 Small ribosomal subunit protein eS26 [PTHR12538] (35-83)
  IPR038551 Ribosomal protein eS26 superfamily [G3DSA:3.30.1740.20] (1-35)
  IPR038551 Ribosomal protein eS26 superfamily [G3DSA:3.30.1740.20] (36-84)
  IPR047864 Ribosomal protein eS26, conserved site [PS00733] (42-49)

pLDDT: mean 79.87, std 10.63, range [48.0, 91.44]

Sequence (84 aa):
MTKKRRNNGRAKKGRGHVQPIRCTNCARCVPKVIKKFVKLRYCVSCAIHSKVVRNRSREARKDRTPPPRFRPAGAAPRPPPKPT

Mean predicted aligned error: 9.67 Å